Protein AF-A0A952PLG8-F1 (afdb_monomer_lite)

Foldseek 3Di:
DDPPPVVNVVVLVVLLVVLLQVLLVCCVVVPPVSLVVLVVLLVVLCCQCPVPPHDPPDPSVSSSSSSPSSSNSNVVSNVVCVVVVVPDD

pLDDT: mean 78.18, std 13.94, range [41.66, 92.62]

Sequence (89 aa):
MQYTDGWLTAWATLLYAGTFLAGIWVAARCGIRALFASIVVGLVGGYIRFALPAAPLSALALFTMAGLHLAAGVWLGLLLNRGKNSKAV

Structure (mmCIF, N/CA/C/O backbone):
data_AF-A0A952PLG8-F1
#
_entry.id   AF-A0A952PLG8-F1
#
loop_
_atom_site.group_PDB
_atom_site.id
_atom_site.type_symbol
_atom_site.label_atom_id
_atom_site.label_alt_id
_atom_site.label_comp_id
_atom_site.label_asym_id
_atom_site.label_entity_id
_atom_site.label_seq_id
_atom_site.pdbx_PDB_ins_code
_atom_site.Cartn_x
_atom_site.Cartn_y
_atom_site.Cartn_z
_atom_site.occupancy
_atom_site.B_iso_or_equiv
_atom_site.auth_seq_id
_atom_site.auth_comp_id
_atom_site.auth_asym_id
_atom_site.auth_atom_id
_atom_site.pdbx_PDB_model_num
ATOM 1 N N . MET A 1 1 ? 24.154 -1.266 -17.757 1.00 42.66 1 MET A N 1
ATOM 2 C CA . MET A 1 1 ? 23.786 -0.421 -16.602 1.00 42.66 1 MET A CA 1
ATOM 3 C C . MET A 1 1 ? 22.584 0.401 -17.021 1.00 42.66 1 MET A C 1
ATOM 5 O O . MET A 1 1 ? 22.730 1.296 -17.838 1.00 42.66 1 MET A O 1
ATOM 9 N N . GLN A 1 2 ? 21.390 -0.005 -16.594 1.00 52.59 2 GLN A N 1
ATOM 10 C CA . GLN A 1 2 ? 20.145 0.661 -16.966 1.00 52.59 2 GLN A CA 1
ATOM 11 C C . GLN A 1 2 ? 20.028 1.909 -16.092 1.00 52.59 2 GLN A C 1
ATOM 13 O O . GLN A 1 2 ? 19.785 1.798 -14.893 1.00 52.59 2 GLN A O 1
ATOM 18 N N . TYR A 1 3 ? 20.295 3.079 -16.670 1.00 47.34 3 TYR A N 1
ATOM 19 C CA . TYR A 1 3 ? 19.917 4.340 -16.049 1.00 47.34 3 TYR A CA 1
ATOM 20 C C . TYR A 1 3 ? 18.398 4.310 -15.927 1.00 47.34 3 TYR A C 1
ATOM 22 O O . TYR A 1 3 ? 17.688 4.349 -16.926 1.00 47.34 3 TYR A O 1
ATOM 30 N N . THR A 1 4 ? 17.891 4.132 -14.712 1.00 5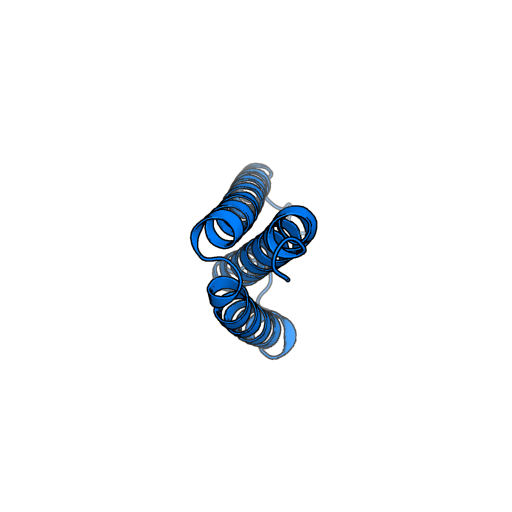7.16 4 THR A N 1
ATOM 31 C CA . THR A 1 4 ? 16.474 4.337 -14.441 1.00 57.16 4 THR A CA 1
ATOM 32 C C . THR A 1 4 ? 16.203 5.800 -14.753 1.00 57.16 4 THR A C 1
ATOM 34 O O . THR A 1 4 ? 16.750 6.674 -14.079 1.00 57.16 4 THR A O 1
ATOM 37 N N . ASP A 1 5 ? 15.425 6.078 -15.799 1.00 72.62 5 ASP A N 1
ATOM 38 C CA . ASP A 1 5 ? 15.080 7.447 -16.166 1.00 72.62 5 ASP A CA 1
ATOM 39 C C . ASP A 1 5 ? 14.529 8.159 -14.926 1.00 72.62 5 ASP A C 1
ATOM 41 O O . ASP A 1 5 ? 13.563 7.698 -14.302 1.00 72.62 5 ASP A O 1
ATOM 45 N N . GLY A 1 6 ? 15.160 9.268 -14.526 1.00 75.88 6 GLY A N 1
ATOM 46 C CA . GLY A 1 6 ? 14.759 10.012 -13.326 1.00 75.88 6 GLY A CA 1
ATOM 47 C C . GLY A 1 6 ? 13.277 10.398 -13.365 1.00 75.88 6 GLY A C 1
ATOM 48 O O . GLY A 1 6 ? 12.595 10.380 -12.344 1.00 75.88 6 GLY A O 1
ATOM 49 N N . TRP A 1 7 ? 12.754 10.618 -14.574 1.00 79.25 7 TRP A N 1
ATOM 50 C CA . TRP A 1 7 ? 11.336 10.816 -14.856 1.00 79.25 7 TRP A CA 1
ATOM 51 C C . TRP A 1 7 ? 10.455 9.636 -14.423 1.00 79.25 7 TRP A C 1
ATOM 53 O O . TRP A 1 7 ? 9.460 9.819 -13.724 1.00 79.25 7 TRP A O 1
ATOM 63 N N . LEU A 1 8 ? 10.827 8.412 -14.797 1.00 76.50 8 LEU A N 1
ATOM 64 C CA . LEU A 1 8 ? 10.050 7.207 -14.499 1.00 76.50 8 LEU A CA 1
ATOM 65 C C . LEU A 1 8 ? 10.088 6.881 -12.999 1.00 76.50 8 LEU A C 1
ATOM 67 O O . LEU A 1 8 ? 9.088 6.462 -12.416 1.00 76.50 8 LEU A O 1
ATOM 71 N N . THR A 1 9 ? 11.218 7.173 -12.353 1.00 81.62 9 THR A N 1
ATOM 72 C CA . THR A 1 9 ? 11.380 7.063 -10.896 1.00 81.62 9 THR A CA 1
ATOM 73 C C . THR A 1 9 ? 10.508 8.079 -10.151 1.00 81.62 9 THR A C 1
ATOM 75 O O . THR A 1 9 ? 9.853 7.726 -9.166 1.00 81.62 9 THR A O 1
ATOM 78 N N . ALA A 1 10 ? 10.441 9.325 -10.631 1.00 83.38 10 ALA A N 1
ATOM 79 C CA . ALA A 1 10 ? 9.586 10.359 -10.051 1.00 83.38 10 ALA A CA 1
ATOM 80 C C . ALA A 1 10 ? 8.096 9.983 -10.146 1.00 83.38 10 ALA A C 1
ATOM 82 O O . ALA A 1 10 ? 7.379 10.059 -9.147 1.00 83.38 10 ALA A O 1
ATOM 83 N N . TRP A 1 11 ? 7.647 9.486 -11.304 1.00 84.75 11 TRP A N 1
ATOM 84 C CA . TRP A 1 11 ? 6.275 8.995 -11.479 1.00 84.75 11 TRP A CA 1
ATOM 85 C C . TRP A 1 11 ? 5.946 7.809 -10.579 1.00 84.75 11 TRP A C 1
ATOM 87 O O . TRP A 1 11 ? 4.892 7.806 -9.941 1.00 84.75 11 TRP A O 1
ATOM 97 N N . ALA A 1 12 ? 6.847 6.830 -10.477 1.00 84.31 12 ALA A N 1
ATOM 98 C CA . ALA A 1 12 ? 6.664 5.699 -9.574 1.00 84.31 12 ALA A CA 1
ATOM 99 C C . ALA A 1 12 ? 6.539 6.167 -8.115 1.00 84.31 12 ALA A C 1
ATOM 101 O O . ALA A 1 12 ? 5.658 5.710 -7.392 1.00 84.31 12 ALA A O 1
ATOM 102 N N . THR A 1 13 ? 7.352 7.140 -7.702 1.00 87.00 13 THR A N 1
ATOM 103 C CA . THR A 1 13 ? 7.315 7.692 -6.340 1.00 87.00 13 THR A CA 1
ATOM 104 C C . THR A 1 13 ? 5.987 8.388 -6.045 1.00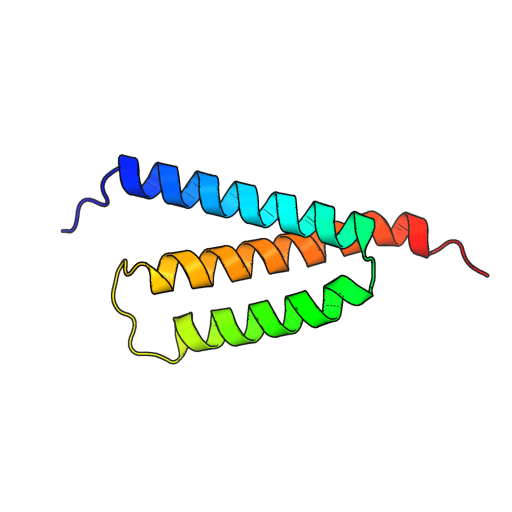 87.00 13 THR A C 1
ATOM 106 O O . THR A 1 13 ? 5.381 8.136 -5.003 1.00 87.00 13 THR A O 1
ATOM 109 N N . LEU A 1 14 ? 5.492 9.219 -6.969 1.00 89.31 14 LEU A N 1
ATOM 110 C CA . LEU A 1 14 ? 4.190 9.879 -6.828 1.00 89.31 14 LEU A CA 1
ATOM 111 C C . LEU A 1 14 ? 3.041 8.867 -6.777 1.00 89.31 14 LEU A C 1
ATOM 113 O O . LEU A 1 14 ? 2.136 9.002 -5.953 1.00 89.31 14 LEU A O 1
ATOM 117 N N . LEU A 1 15 ? 3.097 7.826 -7.610 1.00 89.00 15 LEU A N 1
ATOM 118 C CA . LEU A 1 15 ? 2.123 6.737 -7.610 1.00 89.00 15 LEU A CA 1
ATOM 119 C C . LEU A 1 15 ? 2.109 5.998 -6.260 1.00 89.00 15 LEU A C 1
ATOM 121 O O . LEU A 1 15 ? 1.043 5.728 -5.702 1.00 89.00 15 LEU A O 1
ATOM 125 N N . TYR A 1 16 ? 3.283 5.689 -5.709 1.00 90.81 16 TYR A N 1
ATOM 126 C CA . TYR A 1 16 ? 3.421 5.000 -4.424 1.00 90.81 16 TYR A CA 1
ATOM 127 C C . TYR A 1 16 ? 2.948 5.865 -3.254 1.00 90.81 16 TYR A C 1
ATOM 129 O O . TYR A 1 16 ? 2.208 5.385 -2.397 1.00 90.81 16 TYR A O 1
ATOM 137 N N . ALA A 1 17 ? 3.292 7.153 -3.248 1.00 91.19 17 ALA A N 1
ATOM 138 C CA . ALA A 1 17 ? 2.798 8.094 -2.248 1.00 91.19 17 ALA A CA 1
ATOM 139 C C . ALA A 1 17 ? 1.268 8.250 -2.326 1.00 91.19 17 ALA A C 1
ATOM 141 O O . ALA A 1 17 ? 0.581 8.207 -1.303 1.00 91.19 17 ALA A O 1
ATOM 142 N N . GLY A 1 18 ? 0.720 8.372 -3.539 1.00 92.31 18 GLY A N 1
ATOM 143 C CA . GLY A 1 18 ? -0.718 8.499 -3.770 1.00 92.31 18 GLY A CA 1
ATOM 144 C C . GLY A 1 18 ? -1.495 7.261 -3.325 1.00 92.31 18 GLY A C 1
ATOM 145 O O . GLY A 1 18 ? -2.484 7.379 -2.603 1.00 92.31 18 GLY A O 1
ATOM 146 N N . THR A 1 19 ? -1.024 6.066 -3.691 1.00 91.44 19 THR A N 1
ATOM 147 C CA . THR A 1 19 ? -1.645 4.804 -3.255 1.00 91.44 19 THR A CA 1
ATOM 148 C C . THR A 1 19 ? -1.543 4.602 -1.749 1.00 91.44 19 THR A C 1
ATOM 150 O O . THR A 1 19 ? -2.524 4.199 -1.129 1.00 91.44 19 THR A O 1
ATOM 153 N N . PHE A 1 20 ? -0.426 4.968 -1.124 1.00 91.00 20 PHE A N 1
ATOM 154 C CA . PHE A 1 20 ? -0.286 4.925 0.329 1.00 91.00 20 PHE A CA 1
ATOM 155 C C . PHE A 1 20 ? -1.295 5.839 1.048 1.00 91.00 20 PHE A C 1
ATOM 157 O O . PHE A 1 20 ? -2.012 5.391 1.948 1.00 91.00 20 PHE A O 1
ATOM 164 N N . LEU A 1 21 ? -1.419 7.099 0.618 1.00 92.62 21 LEU A N 1
ATOM 165 C CA . LEU A 1 21 ? -2.391 8.046 1.177 1.00 92.62 21 LEU A CA 1
ATOM 166 C C . LEU A 1 21 ? -3.838 7.597 0.939 1.00 92.62 21 LEU A C 1
ATOM 168 O O . LEU A 1 21 ? -4.665 7.680 1.851 1.00 92.62 21 LEU A O 1
ATOM 172 N N . ALA A 1 22 ? -4.137 7.070 -0.250 1.00 90.44 22 ALA A N 1
ATOM 173 C CA . ALA A 1 22 ? -5.436 6.475 -0.546 1.00 90.44 22 ALA A CA 1
ATOM 174 C C . ALA A 1 22 ? -5.738 5.309 0.408 1.00 90.44 22 ALA A C 1
ATOM 176 O O . ALA A 1 22 ? -6.858 5.195 0.898 1.00 90.44 22 ALA A O 1
ATOM 177 N N . GLY A 1 23 ? -4.736 4.493 0.745 1.00 89.31 23 GLY A N 1
ATOM 178 C CA . GLY A 1 23 ? -4.873 3.398 1.702 1.00 89.31 23 GLY A CA 1
ATOM 179 C C . GLY A 1 23 ? -5.259 3.892 3.094 1.00 89.31 23 GLY A C 1
ATOM 180 O O . GLY A 1 23 ? -6.225 3.403 3.683 1.00 89.31 23 GLY A O 1
ATOM 181 N N . ILE A 1 24 ? -4.570 4.924 3.589 1.00 89.88 24 ILE A N 1
ATOM 182 C CA . ILE A 1 24 ? -4.904 5.566 4.871 1.00 89.88 24 ILE A CA 1
ATOM 183 C C . ILE A 1 24 ? -6.338 6.111 4.840 1.00 89.88 24 ILE A C 1
ATOM 185 O O . ILE A 1 24 ? -7.106 5.908 5.784 1.00 89.88 24 ILE A O 1
ATOM 189 N N . TRP A 1 25 ? -6.723 6.775 3.749 1.00 90.38 25 TRP A N 1
ATOM 190 C CA . TRP A 1 25 ? -8.062 7.337 3.586 1.00 90.38 25 TRP A CA 1
ATOM 191 C C . TRP A 1 25 ? -9.153 6.256 3.568 1.00 90.38 25 TRP A C 1
ATOM 193 O O . TRP A 1 25 ? -10.166 6.389 4.260 1.00 90.38 25 TRP A O 1
ATOM 203 N N . VAL A 1 26 ? -8.934 5.152 2.846 1.00 88.12 26 VAL A N 1
ATOM 204 C CA . VAL A 1 26 ? -9.854 4.004 2.811 1.00 88.12 26 VAL A CA 1
ATOM 205 C C . VAL A 1 26 ? -9.984 3.376 4.199 1.00 88.12 26 VAL A C 1
ATOM 207 O O . VAL A 1 26 ? -11.102 3.110 4.641 1.00 88.12 26 VAL A O 1
ATOM 210 N N . ALA A 1 27 ? -8.884 3.205 4.936 1.00 86.69 27 ALA A N 1
ATOM 211 C CA . ALA A 1 27 ? -8.933 2.734 6.320 1.00 86.69 27 ALA A CA 1
ATOM 212 C C . ALA A 1 27 ? -9.728 3.673 7.239 1.00 86.69 27 ALA A C 1
ATOM 214 O O . ALA A 1 27 ? -10.444 3.205 8.126 1.00 86.69 27 ALA A O 1
ATOM 215 N N . ALA A 1 28 ? -9.643 4.987 7.017 1.00 84.81 28 ALA A N 1
ATOM 216 C CA . ALA A 1 28 ? -10.402 5.976 7.775 1.00 84.81 28 ALA A CA 1
ATOM 217 C C . ALA A 1 28 ? -11.907 5.959 7.489 1.00 84.81 28 ALA A C 1
ATOM 219 O O . ALA A 1 28 ? -12.694 6.259 8.386 1.00 84.81 28 ALA A O 1
ATOM 220 N N . ARG A 1 29 ? -12.320 5.596 6.271 1.00 85.81 29 ARG A N 1
ATOM 221 C CA . ARG A 1 29 ? -13.736 5.553 5.871 1.00 85.81 29 ARG A CA 1
ATOM 222 C C . ARG A 1 29 ? -14.392 4.194 6.095 1.00 85.81 29 ARG A C 1
ATOM 224 O O . ARG A 1 29 ? -15.537 4.138 6.529 1.00 85.81 29 ARG A O 1
ATOM 231 N N . CYS A 1 30 ? -13.687 3.112 5.785 1.00 83.50 30 CYS A N 1
ATOM 232 C CA . CYS A 1 30 ? -14.244 1.759 5.761 1.00 83.50 30 CYS A CA 1
ATOM 233 C C . CYS A 1 30 ? -13.881 0.926 7.001 1.00 83.50 30 CYS A C 1
ATOM 235 O O . CYS A 1 30 ? -14.429 -0.166 7.180 1.00 83.50 30 CYS A O 1
ATOM 237 N N . GLY A 1 31 ? -12.976 1.421 7.854 1.00 81.19 31 GLY A N 1
ATOM 238 C CA . GLY A 1 31 ? -12.567 0.751 9.086 1.00 81.19 31 GLY A CA 1
ATOM 239 C C . GLY A 1 31 ? -12.106 -0.684 8.833 1.00 81.19 31 GLY A C 1
ATOM 240 O O . GLY A 1 31 ? -11.438 -0.973 7.841 1.00 81.19 31 GLY A O 1
ATOM 241 N N . ILE A 1 32 ? -12.505 -1.612 9.704 1.00 80.31 32 ILE A N 1
ATOM 242 C CA . ILE A 1 32 ? -12.048 -3.008 9.656 1.00 80.31 32 ILE A CA 1
ATOM 243 C C . ILE A 1 32 ? -12.376 -3.741 8.344 1.00 80.31 32 ILE A C 1
ATOM 245 O O . ILE A 1 32 ? -11.675 -4.681 7.985 1.00 80.31 32 ILE A O 1
ATOM 249 N N . ARG A 1 33 ? -13.373 -3.289 7.567 1.00 81.12 33 ARG A N 1
ATOM 250 C CA . ARG A 1 33 ? -13.674 -3.871 6.244 1.00 81.12 33 ARG A CA 1
ATOM 251 C C . ARG A 1 33 ? -12.527 -3.667 5.249 1.00 81.12 33 ARG A C 1
ATOM 253 O O . ARG A 1 33 ? -12.311 -4.514 4.386 1.00 81.12 33 ARG A O 1
ATOM 260 N N . ALA A 1 34 ? -11.758 -2.586 5.398 1.00 83.62 34 ALA A N 1
ATOM 261 C CA . ALA A 1 34 ? -10.576 -2.325 4.579 1.00 83.62 34 ALA A CA 1
ATOM 262 C C . ALA A 1 34 ? -9.425 -3.304 4.867 1.00 83.62 34 ALA A C 1
ATOM 264 O O . ALA A 1 34 ? -8.592 -3.525 3.991 1.00 83.62 34 ALA A O 1
ATOM 265 N N . LEU A 1 35 ? -9.390 -3.916 6.060 1.00 82.25 35 LEU A N 1
ATOM 266 C CA . LEU A 1 35 ? -8.342 -4.859 6.463 1.00 82.25 35 LEU A CA 1
ATOM 267 C C . LEU A 1 35 ? -8.334 -6.105 5.576 1.00 82.25 35 LEU A C 1
ATOM 269 O O . LEU A 1 35 ? -7.285 -6.535 5.110 1.00 82.25 35 LEU A O 1
ATOM 273 N N . PHE A 1 36 ? -9.507 -6.689 5.327 1.00 84.38 36 PHE A N 1
ATOM 274 C CA . PHE A 1 36 ? -9.587 -7.899 4.514 1.00 84.38 36 PHE A CA 1
ATOM 275 C C . PHE A 1 36 ? -9.157 -7.614 3.070 1.00 84.38 36 PHE A C 1
ATOM 277 O O . PHE A 1 36 ? -8.345 -8.343 2.504 1.00 84.38 36 PHE A O 1
ATOM 284 N N . ALA A 1 37 ? -9.621 -6.495 2.506 1.00 85.12 37 ALA A N 1
ATOM 285 C CA . ALA A 1 37 ? -9.222 -6.063 1.172 1.00 85.12 37 ALA A CA 1
ATOM 286 C C . ALA A 1 37 ? -7.706 -5.809 1.072 1.00 85.12 37 ALA A C 1
ATOM 288 O O . ALA A 1 37 ? -7.086 -6.221 0.092 1.00 85.12 37 ALA A O 1
ATOM 289 N N . SER A 1 38 ? -7.084 -5.191 2.085 1.00 87.56 38 SER A N 1
ATOM 290 C CA . SER A 1 38 ? -5.638 -4.931 2.070 1.00 87.56 38 SER A CA 1
ATOM 291 C C . SER A 1 38 ? -4.800 -6.203 2.189 1.00 87.56 38 SER A C 1
ATOM 293 O O . SER A 1 38 ? -3.748 -6.286 1.557 1.00 87.56 38 SER A O 1
ATOM 295 N N . ILE A 1 39 ? -5.268 -7.213 2.932 1.00 87.31 39 ILE A N 1
ATOM 296 C CA . ILE A 1 39 ? -4.620 -8.531 3.002 1.00 87.31 39 ILE A CA 1
ATOM 297 C C . ILE A 1 39 ? -4.645 -9.211 1.630 1.00 87.31 39 ILE A C 1
ATOM 299 O O . ILE A 1 39 ? -3.605 -9.673 1.165 1.00 87.31 39 ILE A O 1
ATOM 303 N N . VAL A 1 40 ? -5.800 -9.228 0.955 1.00 89.38 40 VAL A N 1
ATOM 304 C CA . VAL A 1 40 ? -5.929 -9.823 -0.387 1.00 89.38 40 VAL A CA 1
ATOM 305 C C . VAL A 1 40 ? -5.005 -9.120 -1.384 1.00 89.38 40 VAL A C 1
ATOM 307 O O . VAL A 1 40 ? -4.239 -9.781 -2.083 1.00 89.38 40 VAL A 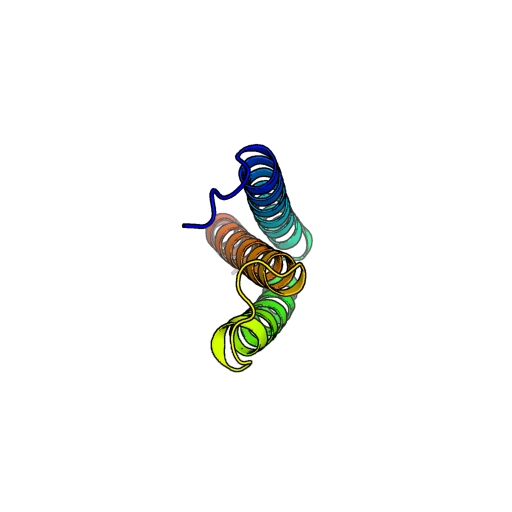O 1
ATOM 310 N N . VAL A 1 41 ? -5.016 -7.784 -1.409 1.00 88.06 41 VAL A N 1
ATOM 311 C CA . VAL A 1 41 ? -4.147 -6.991 -2.295 1.00 88.06 41 VAL A CA 1
ATOM 312 C C . VAL A 1 41 ? -2.666 -7.227 -1.985 1.00 88.06 41 VAL A C 1
ATOM 314 O O . VAL A 1 41 ? -1.868 -7.372 -2.909 1.00 88.06 41 VAL A O 1
ATOM 317 N N . GLY A 1 42 ? -2.296 -7.319 -0.705 1.00 85.25 42 GLY A N 1
ATOM 318 C CA . GLY A 1 42 ? -0.925 -7.592 -0.284 1.00 85.25 42 GLY A CA 1
ATOM 319 C C . GLY A 1 42 ? -0.435 -8.980 -0.702 1.00 85.25 42 GLY A C 1
ATOM 320 O O . GLY A 1 42 ? 0.666 -9.103 -1.237 1.00 85.25 42 GLY A O 1
ATOM 321 N N . LEU A 1 43 ? -1.263 -10.014 -0.525 1.00 86.50 43 LEU A N 1
ATOM 322 C CA . LEU A 1 43 ? -0.935 -11.388 -0.919 1.00 86.50 43 LEU A CA 1
ATOM 323 C C . LEU A 1 43 ? -0.809 -11.531 -2.437 1.00 86.50 43 LEU A C 1
ATOM 325 O O . LEU A 1 43 ? 0.175 -12.089 -2.915 1.00 86.50 43 LEU A O 1
ATOM 329 N N . VAL A 1 44 ? -1.767 -10.991 -3.196 1.00 86.38 44 VAL A N 1
ATOM 330 C CA . VAL A 1 44 ? -1.740 -11.039 -4.666 1.00 86.38 44 VAL A CA 1
ATOM 331 C C . VAL A 1 44 ? -0.555 -10.237 -5.206 1.00 86.38 44 VAL A C 1
ATOM 333 O O . VAL A 1 44 ? 0.197 -10.738 -6.040 1.00 86.38 44 VAL A O 1
ATOM 336 N N . GLY A 1 45 ? -0.335 -9.022 -4.696 1.00 83.38 45 GLY A N 1
ATOM 337 C CA . GLY A 1 45 ? 0.791 -8.177 -5.092 1.00 83.38 45 GLY A CA 1
ATOM 338 C C . GLY A 1 45 ? 2.145 -8.814 -4.775 1.00 83.38 45 GLY A C 1
ATOM 339 O O . GLY A 1 45 ? 3.031 -8.830 -5.629 1.00 83.38 45 GLY A O 1
ATOM 340 N N . GLY A 1 46 ? 2.285 -9.398 -3.581 1.00 80.06 46 GLY A N 1
ATOM 341 C CA . GLY A 1 46 ? 3.482 -10.128 -3.166 1.00 80.06 46 GLY A CA 1
ATOM 342 C C . GLY A 1 46 ? 3.728 -11.376 -4.014 1.00 80.06 46 GLY A C 1
ATOM 343 O O . GLY A 1 46 ? 4.835 -11.562 -4.514 1.00 80.06 46 GLY A O 1
ATOM 344 N N . TYR A 1 47 ? 2.699 -12.192 -4.253 1.00 81.88 47 TYR A N 1
ATOM 345 C CA . TYR A 1 47 ? 2.815 -13.380 -5.099 1.00 81.88 47 TYR A CA 1
ATOM 346 C C . TYR A 1 47 ? 3.261 -13.012 -6.516 1.00 81.88 47 TYR A C 1
ATOM 348 O O . TYR A 1 47 ? 4.239 -13.562 -7.013 1.00 81.88 47 TYR A O 1
ATOM 356 N N . ILE A 1 48 ? 2.622 -12.024 -7.146 1.00 81.69 48 ILE A N 1
ATOM 357 C CA . ILE A 1 48 ? 2.999 -11.607 -8.502 1.00 81.69 48 ILE A CA 1
ATOM 358 C C . ILE A 1 48 ? 4.431 -11.058 -8.526 1.00 81.69 48 ILE A C 1
ATOM 360 O O . ILE A 1 48 ? 5.169 -11.300 -9.479 1.00 81.69 48 ILE A O 1
ATOM 364 N N . ARG A 1 49 ? 4.851 -10.335 -7.481 1.00 77.12 49 ARG A N 1
ATOM 365 C CA . ARG A 1 49 ? 6.190 -9.744 -7.426 1.00 77.12 49 ARG A CA 1
ATOM 366 C C . ARG A 1 49 ? 7.302 -10.769 -7.196 1.00 77.12 49 ARG A C 1
ATOM 368 O O . ARG A 1 49 ? 8.382 -10.589 -7.755 1.00 77.12 49 ARG A O 1
ATOM 375 N N . PHE A 1 50 ? 7.063 -11.771 -6.352 1.00 74.81 50 PHE A N 1
ATOM 376 C CA . PHE A 1 50 ? 8.102 -12.686 -5.869 1.00 74.81 50 PHE A CA 1
ATOM 377 C C . PHE A 1 50 ? 8.024 -14.101 -6.462 1.00 74.81 50 PHE A C 1
ATOM 379 O O . PHE A 1 50 ? 9.045 -14.780 -6.487 1.00 74.81 50 PHE A O 1
ATOM 386 N N . ALA A 1 51 ? 6.859 -14.555 -6.937 1.00 73.12 51 ALA A N 1
ATOM 387 C CA . ALA A 1 51 ? 6.669 -15.913 -7.462 1.00 73.12 51 ALA A CA 1
ATOM 388 C C . ALA A 1 51 ? 6.747 -16.008 -8.996 1.00 73.12 51 ALA A C 1
ATOM 390 O O . ALA A 1 51 ? 7.058 -17.076 -9.521 1.00 73.12 51 ALA A O 1
ATOM 391 N N . LEU A 1 52 ? 6.492 -14.918 -9.729 1.00 68.12 52 LEU A N 1
ATOM 392 C CA . LEU A 1 52 ? 6.709 -14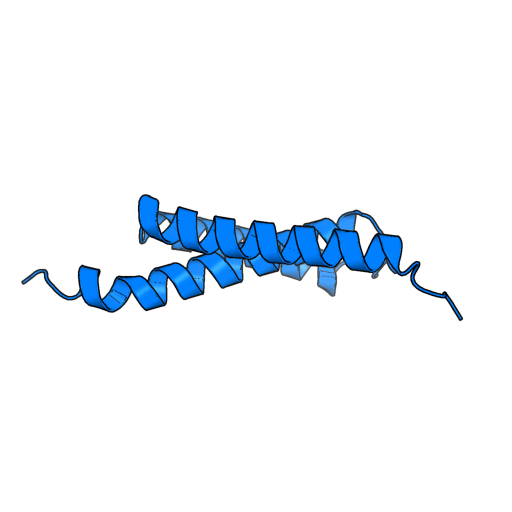.872 -11.179 1.00 68.12 52 LEU A CA 1
ATOM 393 C C . LEU A 1 52 ? 8.157 -14.449 -11.477 1.00 68.12 52 LEU A C 1
ATOM 395 O O . LEU A 1 52 ? 8.666 -13.548 -10.804 1.00 68.12 52 LEU A O 1
ATOM 399 N N . PRO A 1 53 ? 8.831 -15.053 -12.478 1.00 59.69 53 PRO A N 1
ATOM 400 C CA . PRO A 1 53 ? 10.182 -14.662 -12.870 1.00 59.69 53 PRO A CA 1
ATOM 401 C C . PRO A 1 53 ? 10.200 -13.163 -13.178 1.00 59.69 53 PRO A C 1
ATOM 403 O O . PRO A 1 53 ? 9.514 -12.678 -14.079 1.00 59.69 53 PRO A O 1
ATOM 406 N N . ALA A 1 54 ? 10.925 -12.422 -12.341 1.00 55.50 54 ALA A N 1
ATOM 407 C CA . ALA A 1 54 ? 10.827 -10.978 -12.255 1.00 55.50 54 ALA A CA 1
ATOM 408 C C . ALA A 1 54 ? 11.295 -10.318 -13.557 1.00 55.50 54 ALA A C 1
ATOM 410 O O . ALA A 1 54 ? 12.491 -10.166 -13.793 1.00 55.50 54 ALA A O 1
ATOM 411 N N . ALA A 1 55 ? 10.348 -9.864 -14.380 1.00 53.16 55 ALA A N 1
ATOM 412 C CA . ALA A 1 55 ? 10.645 -8.920 -15.446 1.00 53.16 55 ALA A CA 1
ATOM 413 C C . ALA A 1 55 ? 11.108 -7.596 -14.800 1.00 53.16 55 ALA A C 1
ATOM 415 O O . ALA A 1 55 ? 10.329 -6.980 -14.053 1.00 53.16 55 ALA A O 1
ATOM 416 N N . PRO A 1 56 ? 12.359 -7.153 -15.024 1.00 57.31 56 PRO A N 1
ATOM 417 C CA . PRO A 1 56 ? 12.867 -5.929 -14.424 1.00 57.31 56 PRO A CA 1
ATOM 418 C C . PRO A 1 56 ? 12.104 -4.735 -15.013 1.00 57.31 56 PRO A C 1
ATOM 420 O O . PRO A 1 56 ? 11.981 -4.613 -16.226 1.00 57.31 56 PRO A O 1
ATOM 423 N N . LEU A 1 57 ? 11.558 -3.874 -14.146 1.00 56.78 57 LEU A N 1
ATOM 424 C CA . LEU A 1 57 ? 10.898 -2.611 -14.520 1.00 56.78 57 LEU A CA 1
ATOM 425 C C . LEU A 1 57 ? 9.728 -2.746 -15.521 1.00 56.78 57 LEU A C 1
ATOM 427 O O . LEU A 1 57 ? 9.524 -1.888 -16.374 1.00 56.78 57 LEU A O 1
ATOM 431 N N . SER A 1 58 ? 8.918 -3.801 -15.409 1.00 67.25 58 SER A N 1
ATOM 432 C CA . SER A 1 58 ? 7.644 -3.879 -16.138 1.00 67.25 58 SER A CA 1
ATOM 433 C C . SER A 1 58 ? 6.537 -3.090 -15.420 1.00 67.25 58 SER A C 1
ATOM 435 O O . SER A 1 58 ? 6.560 -2.948 -14.196 1.00 67.25 58 SER A O 1
ATOM 437 N N . ALA A 1 59 ? 5.522 -2.616 -16.155 1.00 69.94 59 ALA A N 1
ATOM 438 C CA . ALA A 1 59 ? 4.342 -1.961 -15.570 1.00 69.94 59 ALA A CA 1
ATOM 439 C C . ALA A 1 59 ? 3.699 -2.811 -14.456 1.00 69.94 59 ALA A C 1
ATOM 441 O O . ALA A 1 59 ? 3.252 -2.286 -13.441 1.00 69.94 59 ALA A O 1
ATOM 442 N N . LEU A 1 60 ? 3.747 -4.139 -14.597 1.00 76.12 60 LEU A N 1
ATOM 443 C CA . LEU A 1 60 ? 3.290 -5.095 -13.591 1.00 76.12 60 LEU A CA 1
ATOM 444 C C . LEU A 1 60 ? 4.033 -4.950 -12.250 1.00 76.12 60 LEU A C 1
ATOM 446 O O . LEU A 1 60 ? 3.415 -5.009 -11.187 1.00 76.12 60 LEU A O 1
ATOM 450 N N . ALA A 1 61 ? 5.345 -4.709 -12.275 1.00 74.75 61 ALA A N 1
ATOM 451 C CA . ALA A 1 61 ? 6.131 -4.462 -11.067 1.00 74.75 61 ALA A CA 1
ATOM 452 C C . ALA A 1 61 ? 5.729 -3.145 -10.377 1.00 74.75 61 ALA A C 1
ATOM 454 O O . ALA A 1 61 ? 5.657 -3.093 -9.150 1.00 74.75 61 ALA A O 1
ATOM 455 N N . LEU A 1 62 ? 5.415 -2.100 -11.153 1.00 78.69 62 LEU A N 1
ATOM 456 C CA . LEU A 1 62 ? 4.921 -0.830 -10.610 1.00 78.69 62 LEU A CA 1
ATOM 457 C C . LEU A 1 62 ? 3.538 -1.002 -9.969 1.00 78.69 62 LEU A C 1
ATOM 459 O O . LEU A 1 62 ? 3.328 -0.570 -8.838 1.00 78.69 62 LEU A O 1
ATOM 463 N N . PHE A 1 63 ? 2.610 -1.685 -10.643 1.00 81.19 63 PHE A N 1
ATOM 464 C CA . PHE A 1 63 ? 1.262 -1.919 -10.115 1.00 81.19 63 PHE A CA 1
ATOM 465 C C . PHE A 1 63 ? 1.258 -2.806 -8.864 1.00 81.19 63 PHE A C 1
ATOM 467 O O . PHE A 1 63 ? 0.541 -2.512 -7.908 1.00 81.19 63 PHE A O 1
ATOM 474 N N . THR A 1 64 ? 2.081 -3.856 -8.827 1.00 83.62 64 THR A N 1
ATOM 475 C CA . THR A 1 64 ? 2.210 -4.717 -7.637 1.00 83.62 64 THR A CA 1
ATOM 476 C C . THR A 1 64 ? 2.786 -3.958 -6.446 1.00 83.62 64 THR A C 1
ATOM 478 O O . THR A 1 64 ? 2.238 -4.049 -5.348 1.00 83.62 64 THR A O 1
ATOM 481 N N . MET A 1 65 ? 3.824 -3.142 -6.656 1.00 84.69 65 MET A N 1
ATOM 482 C CA . MET A 1 65 ? 4.375 -2.286 -5.602 1.00 84.69 65 MET A CA 1
ATOM 483 C C . MET A 1 65 ? 3.380 -1.223 -5.137 1.00 84.69 65 MET A C 1
ATOM 485 O O . MET A 1 65 ? 3.265 -0.991 -3.935 1.00 84.69 65 MET A O 1
ATOM 489 N N . ALA A 1 66 ? 2.614 -0.621 -6.045 1.00 84.88 66 ALA A N 1
ATOM 490 C CA . ALA A 1 66 ? 1.562 0.330 -5.698 1.00 84.88 66 ALA A CA 1
ATOM 491 C C . ALA A 1 66 ? 0.450 -0.323 -4.852 1.00 84.88 66 ALA A C 1
ATOM 493 O O . ALA A 1 66 ? -0.002 0.256 -3.865 1.00 84.88 66 ALA A O 1
ATOM 494 N N . GLY A 1 67 ? 0.064 -1.564 -5.171 1.00 85.75 67 GLY A N 1
ATOM 495 C CA . GLY A 1 67 ? -0.857 -2.356 -4.350 1.00 85.75 67 GLY A CA 1
ATOM 496 C C . GLY A 1 67 ? -0.315 -2.633 -2.943 1.00 85.75 67 GLY A C 1
ATOM 497 O O . GLY A 1 67 ? -1.045 -2.502 -1.960 1.00 85.75 67 GLY A O 1
ATOM 498 N N . LEU A 1 68 ? 0.980 -2.938 -2.821 1.00 88.56 68 LEU A N 1
ATOM 499 C CA . LEU A 1 68 ? 1.638 -3.113 -1.520 1.00 88.56 68 LEU A CA 1
ATOM 500 C C . LEU A 1 68 ? 1.674 -1.806 -0.708 1.00 88.56 68 LEU A C 1
ATOM 502 O O . LEU A 1 68 ? 1.437 -1.838 0.499 1.00 88.56 68 LEU A O 1
ATOM 506 N N . HIS A 1 69 ? 1.892 -0.656 -1.354 1.00 91.94 69 HIS A N 1
ATOM 507 C CA . HIS A 1 69 ? 1.838 0.657 -0.699 1.00 91.94 69 HIS A CA 1
ATOM 508 C C . HIS A 1 69 ? 0.421 1.015 -0.244 1.00 91.94 69 HIS A C 1
ATOM 510 O O . HIS A 1 69 ? 0.243 1.480 0.882 1.00 91.94 6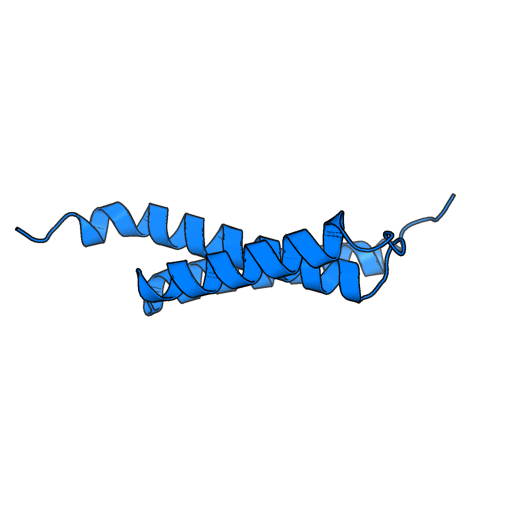9 HIS A O 1
ATOM 516 N N . LEU A 1 70 ? -0.594 0.734 -1.065 1.00 90.44 70 LEU A N 1
ATOM 517 C CA . LEU A 1 70 ? -1.999 0.862 -0.674 1.00 90.44 70 LEU A CA 1
ATOM 518 C C . LEU A 1 70 ? -2.293 0.021 0.573 1.00 90.44 70 LEU A C 1
ATOM 520 O O . LEU A 1 70 ? -2.859 0.532 1.539 1.00 90.44 70 LEU A O 1
ATOM 524 N N . ALA A 1 71 ? -1.876 -1.248 0.578 1.00 89.19 71 ALA A N 1
ATOM 525 C CA . ALA A 1 71 ? -2.072 -2.130 1.720 1.00 89.19 71 ALA A CA 1
ATOM 526 C C . ALA A 1 71 ? -1.373 -1.579 2.971 1.00 89.19 71 ALA A C 1
ATOM 528 O O . ALA A 1 71 ? -2.022 -1.418 4.004 1.00 89.19 71 ALA A O 1
ATOM 529 N N . ALA A 1 72 ? -0.098 -1.199 2.875 1.00 89.62 72 ALA A N 1
ATOM 530 C CA . ALA A 1 72 ? 0.642 -0.596 3.983 1.00 89.62 72 ALA A CA 1
ATOM 531 C C . ALA A 1 72 ? -0.050 0.668 4.531 1.00 89.62 72 ALA A C 1
ATOM 533 O O . ALA A 1 72 ? -0.185 0.823 5.746 1.00 89.62 72 ALA A O 1
ATOM 534 N N . GLY A 1 73 ? -0.562 1.526 3.644 1.00 88.75 73 GLY A N 1
ATOM 535 C CA . GLY A 1 73 ? -1.341 2.707 4.009 1.00 88.75 73 GLY A CA 1
ATOM 536 C C . GLY A 1 73 ? -2.628 2.359 4.757 1.00 88.75 73 GLY A C 1
ATOM 537 O O . GLY A 1 73 ? -2.933 2.981 5.773 1.00 88.75 73 GLY A O 1
ATOM 538 N N . VAL A 1 74 ? -3.358 1.324 4.322 1.00 90.25 74 VAL A N 1
ATOM 539 C CA . VAL A 1 74 ? -4.549 0.832 5.038 1.00 90.25 74 VAL A CA 1
ATOM 540 C C . VAL A 1 74 ? -4.182 0.365 6.444 1.00 90.25 74 VAL A C 1
ATOM 542 O O . VAL A 1 74 ? -4.837 0.754 7.409 1.00 90.25 74 VAL A O 1
ATOM 545 N N . TRP A 1 75 ? -3.129 -0.439 6.588 1.00 88.69 75 TRP A N 1
ATOM 546 C CA . TRP A 1 75 ? -2.685 -0.933 7.894 1.00 88.69 75 TRP A CA 1
ATOM 547 C C . TRP A 1 75 ? -2.277 0.207 8.831 1.00 88.69 75 TRP A C 1
ATOM 549 O O . TRP A 1 75 ? -2.695 0.217 9.992 1.00 88.69 75 TRP A O 1
ATOM 559 N N . LEU A 1 76 ? -1.545 1.205 8.325 1.00 90.38 76 LEU A N 1
ATOM 560 C CA . LEU A 1 76 ? -1.212 2.401 9.095 1.00 90.38 76 LEU A CA 1
ATOM 561 C C . LEU A 1 76 ? -2.469 3.191 9.480 1.00 90.38 76 LEU A C 1
ATOM 563 O O . LEU A 1 76 ? -2.631 3.557 10.642 1.00 90.38 76 LEU A O 1
ATOM 567 N N . GLY A 1 77 ? -3.390 3.421 8.543 1.00 86.25 77 GLY A N 1
ATOM 568 C CA . GLY A 1 77 ? -4.641 4.128 8.818 1.00 86.25 77 GLY A CA 1
ATOM 569 C C . GLY A 1 77 ? -5.507 3.417 9.863 1.00 86.25 77 GLY A C 1
ATOM 570 O O . GLY A 1 77 ? -6.101 4.068 10.723 1.00 86.25 77 GLY A O 1
ATOM 571 N N . LEU A 1 78 ? -5.534 2.082 9.852 1.00 87.06 78 LEU A N 1
ATOM 572 C CA . LEU A 1 78 ? -6.206 1.284 10.879 1.00 87.06 78 LEU A CA 1
ATOM 573 C C . LEU 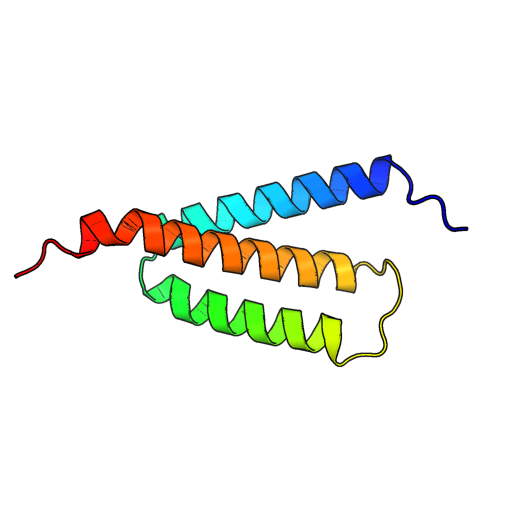A 1 78 ? -5.500 1.380 12.232 1.00 87.06 78 LEU A C 1
ATOM 575 O O . LEU A 1 78 ? -6.178 1.525 13.248 1.00 87.06 78 LEU A O 1
ATOM 579 N N . LEU A 1 79 ? -4.164 1.346 12.255 1.00 86.38 79 LEU A N 1
ATOM 580 C CA . LEU A 1 79 ? -3.369 1.526 13.472 1.00 86.38 79 LEU A CA 1
ATOM 581 C C . LEU A 1 79 ? -3.644 2.894 14.112 1.00 86.38 79 LEU A C 1
ATOM 583 O O . LEU A 1 79 ? -3.943 2.962 15.302 1.00 86.38 79 LEU A O 1
ATOM 587 N N . LEU A 1 80 ? -3.630 3.963 13.314 1.00 84.44 80 LEU A N 1
ATOM 588 C CA . LEU A 1 80 ? -3.936 5.324 13.765 1.00 84.44 80 LEU A CA 1
ATOM 589 C C . LEU A 1 80 ? -5.390 5.461 14.254 1.00 84.44 80 LEU A C 1
ATOM 591 O O . LEU A 1 80 ? -5.665 6.216 15.186 1.00 84.44 80 LEU A O 1
ATOM 595 N N . ASN A 1 81 ? -6.321 4.688 13.687 1.00 77.62 81 ASN A N 1
ATOM 596 C CA . ASN A 1 81 ? -7.719 4.651 14.123 1.00 77.62 81 ASN A CA 1
ATOM 597 C C . ASN A 1 81 ? -7.999 3.723 15.310 1.00 77.62 81 ASN A C 1
ATOM 599 O O . ASN A 1 81 ? -9.118 3.760 15.837 1.00 77.62 81 ASN A O 1
ATOM 603 N N . ARG A 1 82 ? -7.039 2.910 15.776 1.00 67.00 82 ARG A N 1
ATOM 604 C CA . ARG A 1 82 ? -7.256 2.042 16.949 1.00 67.00 82 ARG A CA 1
ATOM 605 C C . ARG A 1 82 ? -7.649 2.851 18.184 1.00 67.00 82 ARG A C 1
ATOM 607 O O . ARG A 1 82 ? -8.594 2.471 18.858 1.00 67.00 82 ARG A O 1
ATOM 614 N N . GLY A 1 83 ? -7.054 4.027 18.399 1.00 58.06 83 GLY A N 1
ATOM 615 C CA . GLY A 1 83 ? -7.407 4.904 19.526 1.00 58.06 83 GLY A CA 1
ATOM 616 C C . GLY A 1 83 ? -8.854 5.423 19.516 1.00 58.06 83 GLY A C 1
ATOM 617 O O . GLY A 1 83 ? -9.390 5.754 20.570 1.00 58.06 83 GLY A O 1
ATOM 618 N N . LYS A 1 84 ? -9.514 5.465 18.348 1.00 56.41 84 LYS A N 1
ATOM 619 C CA . LYS A 1 84 ? -10.936 5.834 18.219 1.00 56.41 84 LYS A CA 1
ATOM 620 C C . LYS A 1 84 ? -11.876 4.627 18.287 1.00 56.41 84 LYS A C 1
ATOM 622 O O . LYS A 1 84 ? -13.004 4.783 18.733 1.00 56.41 84 LYS A O 1
ATOM 627 N N . ASN A 1 85 ? -11.413 3.440 17.884 1.00 49.81 85 ASN A N 1
ATOM 628 C CA . ASN A 1 85 ? -12.191 2.195 17.950 1.00 49.81 85 ASN A CA 1
ATOM 629 C C . ASN A 1 85 ? -12.081 1.473 19.308 1.00 49.81 85 ASN A C 1
ATOM 631 O O . ASN A 1 85 ? -12.914 0.627 19.601 1.00 49.81 85 ASN A O 1
ATOM 635 N N . SER A 1 86 ? -11.102 1.815 20.155 1.00 48.47 86 SER A N 1
ATOM 636 C CA . SER A 1 86 ? -10.985 1.315 21.538 1.00 48.47 86 SER A CA 1
ATOM 637 C C . SER A 1 86 ? -11.925 2.005 22.538 1.00 48.47 86 SER A C 1
ATOM 639 O O . SER A 1 86 ? -11.847 1.725 23.729 1.00 48.47 86 SER A O 1
ATOM 641 N N . LYS A 1 87 ? -12.811 2.904 22.088 1.00 43.94 87 LYS A N 1
ATOM 642 C CA . LYS A 1 87 ? -13.933 3.404 22.896 1.00 43.94 87 LYS A CA 1
ATOM 643 C C . LYS A 1 87 ? -15.234 2.768 22.423 1.00 43.94 87 LYS A C 1
ATOM 645 O O . LYS A 1 87 ? -16.040 3.412 21.759 1.00 43.94 87 LYS A O 1
ATOM 650 N N . ALA A 1 88 ? -15.424 1.505 22.770 1.00 43.50 88 ALA A N 1
ATOM 651 C CA . ALA A 1 88 ? -16.746 0.914 22.880 1.00 43.50 88 ALA A CA 1
ATOM 652 C C . ALA A 1 88 ? -16.675 -0.231 23.896 1.00 43.50 88 ALA A C 1
ATOM 654 O O . ALA A 1 88 ? -16.001 -1.228 23.642 1.00 43.50 88 ALA A O 1
ATOM 655 N N . VAL A 1 89 ? -17.438 -0.036 24.977 1.00 41.66 89 VAL A N 1
ATOM 656 C CA . VAL A 1 89 ? -17.648 -0.874 26.172 1.00 41.66 89 VAL A CA 1
ATOM 657 C C . VAL A 1 89 ? -16.609 -0.695 27.274 1.00 41.66 89 VAL A C 1
ATOM 659 O O . VAL A 1 89 ? -15.483 -1.218 27.154 1.00 41.66 89 VAL A O 1
#

Secondary structure (DSSP, 8-state):
-----HHHHHHHHHHHHHHHHHHHHHHHHHTTHHHHHHHHHHHHHHHHHHHS---TT-HHHHHHHHHHHHHHHHHHHHHHHHHHHT---

Radius of gyration: 15.37 Å; chains: 1; bounding box: 41×27×43 Å